Protein AF-A0A2E6XNX2-F1 (afdb_monomer_lite)

Structure (mmCIF, N/CA/C/O backbone):
data_AF-A0A2E6XNX2-F1
#
_entry.id   AF-A0A2E6XNX2-F1
#
loop_
_atom_site.group_PDB
_atom_site.id
_atom_site.type_symbol
_atom_site.label_atom_id
_atom_site.label_alt_id
_atom_site.label_comp_id
_atom_site.label_asym_id
_atom_site.label_entity_id
_atom_site.label_seq_id
_atom_site.pdbx_PDB_ins_code
_atom_site.Cartn_x
_atom_site.Cartn_y
_atom_site.Cartn_z
_atom_site.occupancy
_atom_site.B_iso_or_equiv
_atom_site.auth_seq_id
_atom_site.auth_comp_id
_atom_site.auth_asym_id
_atom_site.auth_atom_id
_atom_site.pdb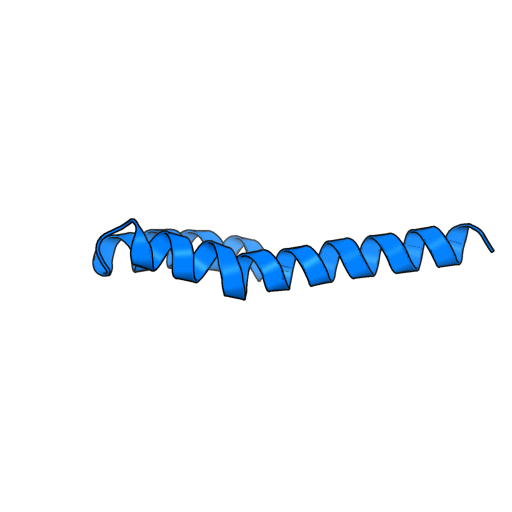x_PDB_model_num
ATOM 1 N N . MET A 1 1 ? 14.929 -5.842 -25.689 1.00 70.44 1 MET A N 1
ATOM 2 C CA . MET A 1 1 ? 13.646 -5.104 -25.771 1.00 70.44 1 MET A CA 1
ATOM 3 C C . MET A 1 1 ? 12.561 -5.735 -24.892 1.00 70.44 1 MET A C 1
ATOM 5 O O . MET A 1 1 ? 12.040 -5.037 -24.036 1.00 70.44 1 MET A O 1
ATOM 9 N N . ILE A 1 2 ? 12.286 -7.045 -25.009 1.00 86.56 2 ILE A N 1
ATOM 10 C CA . ILE A 1 2 ? 11.234 -7.735 -24.226 1.00 86.56 2 ILE A CA 1
ATOM 11 C C . ILE A 1 2 ? 11.481 -7.747 -22.701 1.00 86.56 2 ILE A C 1
ATOM 13 O O . ILE A 1 2 ? 10.555 -7.540 -21.926 1.00 86.56 2 ILE A O 1
ATOM 17 N N . TYR A 1 3 ? 12.736 -7.899 -22.260 1.00 88.44 3 TYR A N 1
ATOM 18 C CA . TYR A 1 3 ? 13.091 -7.901 -20.833 1.00 88.44 3 TYR A CA 1
ATOM 19 C C . T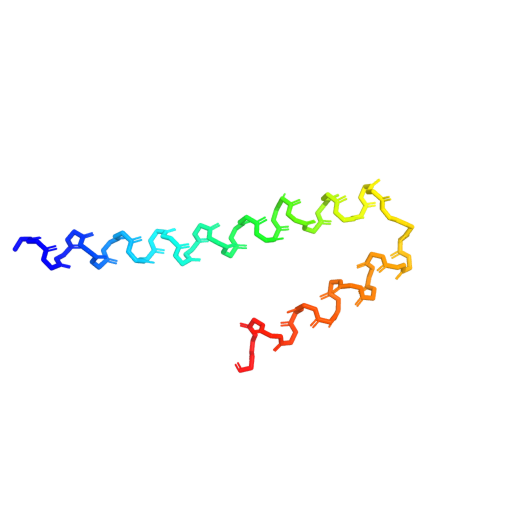YR A 1 3 ? 12.752 -6.585 -20.136 1.00 88.44 3 TYR A C 1
ATOM 21 O O . TYR A 1 3 ? 12.250 -6.591 -19.019 1.00 88.44 3 TYR A O 1
ATOM 29 N N . ASN A 1 4 ? 12.967 -5.458 -20.820 1.00 89.75 4 ASN A N 1
ATOM 30 C CA . ASN A 1 4 ? 12.651 -4.144 -20.271 1.00 89.75 4 ASN A CA 1
ATOM 31 C C . ASN A 1 4 ? 11.135 -3.958 -20.129 1.00 89.75 4 ASN A C 1
ATOM 33 O O . ASN A 1 4 ? 10.677 -3.381 -19.152 1.00 89.75 4 ASN A O 1
ATOM 37 N N . PHE A 1 5 ? 10.359 -4.495 -21.076 1.00 92.31 5 PHE A N 1
ATOM 38 C CA . PHE A 1 5 ? 8.899 -4.475 -21.015 1.00 92.31 5 PHE A CA 1
ATOM 39 C C . PHE A 1 5 ? 8.365 -5.288 -19.828 1.00 92.31 5 PHE A C 1
ATOM 41 O O . PHE A 1 5 ? 7.554 -4.778 -19.065 1.00 92.31 5 PHE A O 1
ATOM 48 N N . ILE A 1 6 ? 8.869 -6.510 -19.621 1.00 94.62 6 ILE A N 1
ATOM 49 C CA . ILE A 1 6 ? 8.486 -7.348 -18.471 1.00 94.62 6 ILE A CA 1
ATOM 50 C C . ILE A 1 6 ? 8.912 -6.684 -17.155 1.00 94.62 6 ILE A C 1
ATOM 52 O O . ILE A 1 6 ? 8.142 -6.666 -16.203 1.00 94.62 6 ILE A O 1
ATOM 56 N N . TYR A 1 7 ? 10.106 -6.089 -17.111 1.00 92.12 7 TYR A N 1
ATOM 57 C CA . TYR A 1 7 ? 10.597 -5.356 -15.944 1.00 92.12 7 TYR A CA 1
ATOM 58 C C . TYR A 1 7 ? 9.696 -4.166 -15.579 1.00 92.12 7 TYR A C 1
ATOM 60 O O . TYR A 1 7 ? 9.285 -4.032 -14.428 1.00 92.12 7 TYR A O 1
ATOM 68 N N . LEU A 1 8 ? 9.324 -3.345 -16.566 1.00 93.56 8 LEU A N 1
ATOM 69 C CA . LEU A 1 8 ? 8.377 -2.241 -16.391 1.00 93.56 8 LEU A CA 1
ATOM 70 C C . LEU A 1 8 ? 7.004 -2.743 -15.931 1.00 93.56 8 LEU A C 1
ATOM 72 O O . LEU A 1 8 ? 6.429 -2.166 -15.012 1.00 93.56 8 LEU A O 1
ATOM 76 N N . LEU A 1 9 ? 6.499 -3.832 -16.517 1.00 93.62 9 LEU A N 1
ATOM 77 C CA . LEU A 1 9 ? 5.218 -4.421 -16.131 1.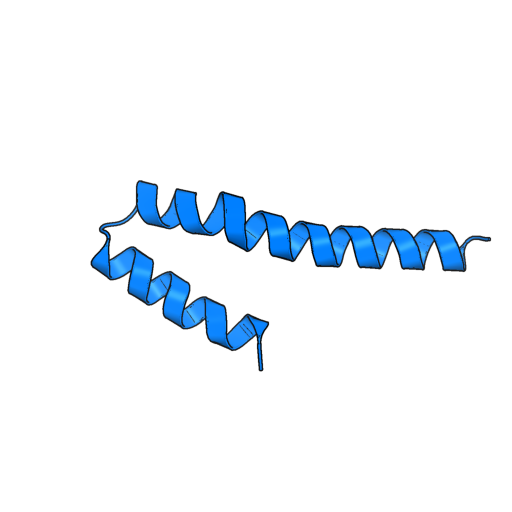00 93.62 9 LEU A CA 1
ATOM 78 C C . LEU A 1 9 ? 5.240 -4.908 -14.675 1.00 93.62 9 LEU A C 1
ATOM 80 O O . LEU A 1 9 ? 4.332 -4.591 -13.914 1.00 93.62 9 LEU A O 1
ATOM 84 N N . SER A 1 10 ? 6.299 -5.610 -14.265 1.00 92.69 10 SER A N 1
ATOM 85 C CA . SER A 1 10 ? 6.477 -6.073 -12.885 1.00 92.69 10 SER A CA 1
ATOM 86 C C . SER A 1 10 ? 6.522 -4.913 -11.895 1.00 92.69 10 SER A C 1
ATOM 88 O O . SER A 1 10 ? 5.883 -4.985 -10.849 1.00 92.69 10 SER A O 1
ATOM 90 N N . ILE A 1 11 ? 7.213 -3.819 -12.233 1.00 93.38 11 ILE A N 1
ATOM 91 C CA . ILE A 1 11 ? 7.253 -2.612 -11.397 1.00 93.38 11 ILE A CA 1
ATOM 92 C C . ILE A 1 11 ? 5.874 -1.965 -11.294 1.00 93.38 11 ILE A C 1
ATOM 94 O O . ILE A 1 11 ? 5.451 -1.605 -10.199 1.00 93.38 11 ILE A O 1
ATOM 98 N N . VAL A 1 12 ? 5.155 -1.830 -12.410 1.00 94.31 12 VAL A N 1
ATOM 99 C CA . VAL A 1 12 ? 3.810 -1.239 -12.419 1.00 94.31 12 VAL A CA 1
ATOM 100 C C . VAL A 1 12 ? 2.829 -2.104 -11.634 1.00 94.31 12 VAL A C 1
ATOM 102 O O . VAL A 1 12 ? 2.037 -1.565 -10.869 1.00 94.31 12 VAL A O 1
ATOM 105 N N . CYS A 1 13 ? 2.895 -3.430 -11.755 1.00 92.06 13 CYS A N 1
ATOM 106 C CA . CYS A 1 13 ? 2.078 -4.337 -10.952 1.00 92.06 13 CYS A CA 1
ATOM 107 C C . CYS A 1 13 ? 2.429 -4.248 -9.462 1.00 92.06 13 CYS A C 1
ATOM 109 O O . CYS A 1 13 ? 1.528 -4.195 -8.626 1.00 92.06 13 CYS A O 1
ATOM 111 N N . TRP A 1 14 ? 3.719 -4.176 -9.122 1.00 90.81 14 TRP A N 1
ATOM 112 C CA . TRP A 1 14 ? 4.171 -4.050 -7.739 1.00 90.81 14 TRP A CA 1
ATOM 113 C C . TRP A 1 14 ? 3.707 -2.730 -7.114 1.00 90.81 14 TRP A C 1
ATOM 115 O O . TRP A 1 14 ? 2.980 -2.736 -6.121 1.00 90.81 14 TRP A O 1
ATOM 125 N N . ILE A 1 15 ? 4.009 -1.597 -7.748 1.00 90.69 15 ILE A N 1
ATOM 126 C CA . ILE A 1 15 ? 3.587 -0.267 -7.288 1.00 90.69 15 ILE A CA 1
ATOM 127 C C . ILE A 1 15 ? 2.060 -0.139 -7.303 1.00 90.69 15 ILE A C 1
ATOM 129 O O . ILE A 1 15 ? 1.470 0.374 -6.354 1.00 90.69 15 ILE A O 1
ATOM 133 N N . GLY A 1 16 ? 1.402 -0.644 -8.346 1.00 90.25 16 GLY A N 1
ATOM 134 C CA . GLY A 1 16 ? -0.051 -0.640 -8.472 1.00 90.25 16 GLY A CA 1
ATOM 135 C C . GLY A 1 16 ? -0.725 -1.395 -7.330 1.00 90.25 16 GLY A C 1
ATOM 136 O O . GLY A 1 16 ? -1.701 -0.897 -6.774 1.00 90.25 16 GLY A O 1
ATOM 137 N N . SER A 1 17 ? -0.170 -2.538 -6.913 1.00 86.75 17 SER A N 1
ATOM 138 C CA . SER A 1 17 ? -0.662 -3.266 -5.741 1.00 86.75 17 SER A CA 1
ATOM 139 C C . SER A 1 17 ? -0.507 -2.453 -4.454 1.00 86.75 17 SER A C 1
ATOM 141 O O . SER A 1 17 ? -1.471 -2.321 -3.708 1.00 86.75 17 SER A O 1
ATOM 143 N N . ILE A 1 18 ? 0.641 -1.810 -4.224 1.00 86.25 18 ILE A N 1
ATOM 144 C CA . ILE A 1 18 ? 0.862 -0.966 -3.039 1.00 86.25 18 ILE A CA 1
ATOM 145 C C . ILE A 1 18 ? -0.161 0.180 -2.993 1.00 86.25 18 ILE A C 1
ATOM 147 O O . ILE A 1 18 ? -0.798 0.412 -1.964 1.00 86.25 18 ILE A O 1
ATOM 151 N N . ILE A 1 19 ? -0.369 0.866 -4.121 1.00 88.06 19 ILE A N 1
ATOM 152 C CA . ILE A 1 19 ? -1.332 1.971 -4.224 1.00 88.06 19 ILE A CA 1
ATOM 153 C C . ILE A 1 19 ? -2.761 1.466 -4.004 1.00 88.06 19 ILE A C 1
ATOM 155 O O . ILE A 1 19 ? -3.514 2.081 -3.252 1.00 88.06 19 ILE A O 1
ATOM 159 N N . PHE A 1 20 ? -3.135 0.344 -4.620 1.00 86.75 20 PHE A N 1
ATOM 160 C CA . PHE A 1 20 ? -4.463 -0.248 -4.477 1.00 86.75 20 PHE A CA 1
ATOM 161 C C . PHE A 1 20 ? -4.758 -0.614 -3.018 1.00 86.75 20 PHE A C 1
ATOM 163 O O . PHE A 1 20 ? -5.824 -0.295 -2.49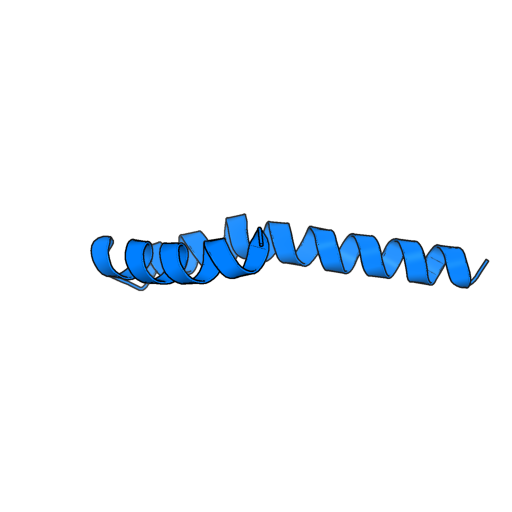1 1.00 86.75 20 PHE A O 1
ATOM 170 N N . PHE A 1 21 ? -3.802 -1.219 -2.319 1.00 82.25 21 PHE A N 1
ATOM 171 C CA . PHE A 1 21 ? -3.989 -1.565 -0.916 1.00 82.25 21 PHE A CA 1
ATOM 172 C C . PHE A 1 21 ? -4.075 -0.326 -0.006 1.00 82.25 21 PHE A C 1
ATOM 174 O O . PHE A 1 21 ? -4.968 -0.257 0.841 1.00 82.25 21 PHE A O 1
ATOM 181 N N . SER A 1 22 ? -3.233 0.689 -0.227 1.00 84.25 22 SER A N 1
ATOM 182 C CA . SER A 1 22 ? -3.260 1.931 0.563 1.00 84.25 22 SER A CA 1
ATOM 183 C C . SER A 1 22 ? -4.506 2.787 0.325 1.00 84.25 22 SER A C 1
ATOM 185 O O . SER A 1 22 ? -5.105 3.281 1.277 1.00 84.25 22 SER A O 1
ATOM 187 N N . PHE A 1 23 ? -4.906 2.986 -0.932 1.00 83.31 23 PHE A N 1
ATOM 188 C CA . PHE A 1 23 ? -5.927 3.977 -1.296 1.00 83.31 23 PHE A CA 1
ATOM 189 C C . PHE A 1 23 ? -7.294 3.390 -1.632 1.00 83.31 23 PHE A C 1
ATOM 191 O O . PHE A 1 23 ? -8.256 4.145 -1.733 1.00 83.31 23 PHE A O 1
ATOM 198 N N . ILE A 1 24 ? -7.408 2.075 -1.817 1.00 87.44 24 ILE A N 1
ATOM 199 C CA . ILE A 1 24 ? -8.686 1.423 -2.126 1.00 87.44 24 ILE A CA 1
ATOM 200 C C . ILE A 1 24 ? -9.054 0.453 -1.007 1.00 87.44 24 ILE A C 1
ATOM 202 O O . ILE A 1 24 ? -10.104 0.612 -0.390 1.00 87.44 24 ILE A O 1
ATOM 206 N N . VAL A 1 25 ? -8.183 -0.502 -0.676 1.00 84.56 25 VAL A N 1
ATOM 207 C CA . VAL A 1 25 ? -8.497 -1.537 0.323 1.00 84.56 25 VAL A CA 1
ATOM 208 C C . VAL A 1 25 ? -8.686 -0.938 1.715 1.00 84.56 25 VAL A C 1
ATOM 210 O O . VAL A 1 25 ? -9.724 -1.178 2.327 1.00 84.56 25 VAL A O 1
ATOM 213 N N . ALA A 1 26 ? -7.750 -0.115 2.198 1.00 84.50 26 ALA A N 1
ATOM 214 C CA . ALA A 1 26 ? -7.890 0.528 3.505 1.00 84.50 26 ALA A CA 1
ATOM 215 C C . ALA A 1 26 ? -9.201 1.339 3.633 1.00 84.50 26 ALA A C 1
ATOM 217 O O . ALA A 1 26 ? -9.993 1.026 4.525 1.00 84.50 26 ALA A O 1
ATOM 218 N N . PRO A 1 27 ? -9.523 2.311 2.753 1.00 84.00 27 PRO A N 1
ATOM 219 C CA . PRO A 1 27 ? -10.769 3.066 2.879 1.00 84.00 27 PRO A CA 1
ATOM 220 C C . PRO A 1 27 ? -12.029 2.219 2.677 1.00 84.00 27 PRO A C 1
ATOM 222 O O . PRO A 1 27 ? -13.037 2.509 3.318 1.00 84.00 27 PRO A O 1
ATOM 225 N N . ILE A 1 28 ? -12.003 1.166 1.850 1.00 87.75 28 ILE A N 1
ATOM 226 C CA . ILE A 1 28 ? -13.132 0.229 1.749 1.00 87.75 28 ILE A CA 1
ATOM 227 C C . ILE A 1 28 ? -13.347 -0.485 3.082 1.00 87.75 28 ILE A C 1
ATOM 229 O O . ILE A 1 28 ? -14.470 -0.488 3.575 1.00 87.75 28 ILE A O 1
ATOM 233 N N . ILE A 1 29 ? -12.291 -1.024 3.698 1.00 85.94 29 ILE A N 1
ATOM 234 C CA . ILE A 1 29 ? -12.384 -1.726 4.985 1.00 85.94 29 ILE A CA 1
ATOM 235 C C . ILE A 1 29 ? -12.937 -0.789 6.063 1.00 85.94 29 ILE A C 1
ATOM 237 O O . ILE A 1 29 ? -13.892 -1.155 6.746 1.00 85.94 29 ILE A O 1
ATOM 241 N N . PHE A 1 30 ? -12.408 0.435 6.161 1.00 83.81 30 PHE A N 1
ATOM 242 C CA . PHE A 1 30 ? -12.901 1.450 7.100 1.00 83.81 30 PHE A CA 1
ATOM 243 C C . PHE A 1 30 ? -14.331 1.926 6.799 1.00 83.81 30 PHE A C 1
ATOM 245 O O . PHE A 1 30 ? -14.996 2.437 7.695 1.00 83.81 30 PHE A O 1
ATOM 252 N N . LYS A 1 31 ? -14.819 1.776 5.560 1.00 85.69 31 LYS A N 1
ATOM 253 C CA . LYS A 1 31 ? -16.203 2.096 5.178 1.00 85.69 31 LYS A CA 1
ATOM 254 C C . LYS A 1 31 ? -17.171 0.944 5.457 1.00 85.69 31 LYS A C 1
ATOM 256 O O . LYS A 1 31 ? -18.335 1.194 5.751 1.00 85.69 31 LYS A O 1
ATOM 261 N N . THR A 1 32 ? -16.725 -0.302 5.315 1.00 85.88 32 THR A N 1
ATOM 262 C CA . THR A 1 32 ? -17.568 -1.498 5.486 1.00 85.88 32 THR A CA 1
ATOM 263 C C . THR A 1 32 ? -17.608 -2.013 6.918 1.00 85.88 32 THR A C 1
ATOM 265 O O . THR A 1 32 ? -18.562 -2.692 7.291 1.00 85.88 32 THR A O 1
ATOM 268 N N . LEU A 1 33 ? -16.565 -1.742 7.701 1.00 84.38 33 LEU A N 1
ATOM 269 C CA . LEU A 1 33 ? -16.363 -2.316 9.023 1.00 84.38 33 LEU A CA 1
ATOM 270 C C . LEU A 1 33 ? -16.248 -1.215 10.073 1.00 84.38 33 LEU A C 1
ATOM 272 O O . LEU A 1 33 ? -15.768 -0.119 9.788 1.00 84.38 33 LEU A O 1
ATOM 276 N N . ASP A 1 34 ? -16.662 -1.534 11.299 1.00 82.62 34 ASP A N 1
ATOM 277 C CA . ASP A 1 34 ? -16.511 -0.622 12.427 1.00 82.62 34 ASP A CA 1
ATOM 278 C C . ASP A 1 34 ? -15.030 -0.281 12.651 1.00 82.62 34 ASP A C 1
ATOM 280 O O . ASP A 1 34 ? -14.141 -1.105 12.404 1.00 82.62 34 ASP A O 1
ATOM 284 N N . ARG A 1 35 ? -14.757 0.945 13.095 1.00 76.88 35 ARG A N 1
ATOM 285 C CA . ARG A 1 35 ? -13.424 1.561 13.058 1.00 76.88 35 ARG A CA 1
ATOM 286 C C . ARG A 1 35 ? -12.388 0.748 13.838 1.00 76.88 35 ARG A C 1
ATOM 288 O O . ARG A 1 35 ? -11.236 0.666 13.415 1.00 76.88 35 ARG A O 1
ATOM 295 N N . GLU A 1 36 ? -12.814 0.110 14.927 1.00 82.69 36 GLU A N 1
ATOM 296 C CA . GLU A 1 36 ? -11.987 -0.786 15.743 1.00 82.69 36 GLU A CA 1
ATOM 297 C C . GLU A 1 36 ? -11.578 -2.051 14.978 1.00 82.69 36 GLU A C 1
ATOM 299 O O . GLU A 1 36 ? -10.395 -2.388 14.901 1.00 82.69 36 GLU A O 1
ATOM 304 N N . LYS A 1 37 ? -12.539 -2.719 14.332 1.00 80.62 37 LYS A N 1
ATOM 305 C CA . LYS A 1 37 ? -12.277 -3.941 13.562 1.00 80.62 37 LYS A CA 1
ATOM 306 C C . LYS A 1 37 ? -11.485 -3.653 12.288 1.00 80.62 37 LYS A C 1
ATOM 308 O O . LYS A 1 37 ? -10.628 -4.445 11.904 1.00 80.62 37 LYS A O 1
ATOM 313 N N . ALA A 1 38 ? -11.745 -2.520 11.637 1.00 83.81 38 ALA A N 1
ATOM 314 C CA . ALA A 1 38 ? -10.988 -2.078 10.471 1.00 83.81 38 ALA A CA 1
ATOM 315 C C . ALA A 1 38 ? -9.505 -1.862 10.815 1.00 83.81 38 ALA A C 1
ATOM 317 O O . ALA A 1 38 ? -8.629 -2.329 10.087 1.00 83.81 38 ALA A O 1
ATOM 318 N N . GLY A 1 39 ? -9.226 -1.227 11.960 1.00 80.06 39 GLY A N 1
ATOM 319 C CA . GLY A 1 39 ? -7.870 -1.053 12.478 1.00 80.06 39 GLY A CA 1
ATOM 320 C C . GLY A 1 39 ? -7.164 -2.378 12.778 1.00 80.06 39 GLY A C 1
ATOM 321 O O . GLY A 1 39 ? -5.997 -2.530 12.428 1.00 80.06 39 GLY A O 1
ATOM 322 N N . GLU A 1 40 ? -7.867 -3.362 13.347 1.00 83.75 40 GLU A N 1
ATOM 323 C CA . GLU A 1 40 ? -7.303 -4.692 13.623 1.00 83.75 40 GLU A CA 1
ATOM 324 C C . GLU A 1 40 ? -6.925 -5.445 12.334 1.00 83.75 40 GLU A C 1
ATOM 326 O O . GLU A 1 40 ? -5.844 -6.030 12.238 1.00 83.75 40 GLU A O 1
ATOM 331 N N . VAL A 1 41 ? -7.793 -5.403 11.317 1.00 81.75 41 VAL A N 1
ATOM 332 C CA . VAL A 1 41 ? -7.550 -6.049 10.018 1.00 81.75 41 VAL A CA 1
ATOM 333 C C . VAL A 1 41 ? -6.366 -5.400 9.304 1.00 81.75 41 VAL A C 1
ATOM 335 O O . VAL A 1 41 ? -5.449 -6.096 8.871 1.00 81.75 41 VAL A O 1
ATOM 338 N N . VAL A 1 42 ? -6.345 -4.068 9.225 1.00 78.44 42 VAL A N 1
ATOM 339 C CA . VAL A 1 42 ? -5.242 -3.325 8.605 1.00 78.44 42 VAL A CA 1
ATOM 340 C C . VAL A 1 42 ? -3.937 -3.562 9.377 1.00 78.44 42 VAL A C 1
ATOM 342 O O . VAL A 1 42 ? -2.914 -3.848 8.763 1.00 78.44 42 VAL A O 1
ATOM 345 N N . GLY A 1 43 ? -3.974 -3.565 10.712 1.00 78.12 43 GLY A N 1
ATOM 346 C CA . GLY A 1 43 ? -2.816 -3.841 11.568 1.00 78.12 43 GLY A CA 1
ATOM 347 C C . GLY A 1 43 ? -2.243 -5.257 11.435 1.00 78.12 43 GLY A C 1
ATOM 348 O O . GLY A 1 43 ? -1.047 -5.437 11.635 1.00 78.12 43 GLY A O 1
ATOM 349 N N . LYS A 1 44 ? -3.052 -6.255 11.050 1.00 76.94 44 LYS A N 1
ATOM 350 C CA . LYS A 1 44 ? -2.582 -7.615 10.713 1.00 76.94 44 LYS A CA 1
ATOM 351 C C . LYS A 1 44 ? -2.023 -7.723 9.292 1.00 76.94 44 LYS A C 1
ATOM 353 O O . LYS A 1 44 ? -1.124 -8.524 9.058 1.00 76.94 44 LYS A O 1
ATOM 358 N N . ILE A 1 45 ? -2.535 -6.929 8.351 1.00 73.38 45 ILE A N 1
ATOM 359 C CA . ILE A 1 45 ? -2.083 -6.924 6.949 1.00 73.38 45 ILE A CA 1
ATOM 360 C C . ILE A 1 45 ? -0.766 -6.152 6.792 1.00 73.38 45 ILE A C 1
ATOM 362 O O . ILE A 1 45 ? 0.109 -6.576 6.044 1.00 73.38 45 ILE A O 1
ATOM 366 N N . PHE A 1 46 ? -0.590 -5.047 7.517 1.00 68.31 46 PHE A N 1
ATOM 367 C CA . PHE A 1 46 ? 0.613 -4.210 7.460 1.00 68.31 46 PHE A CA 1
ATOM 368 C C . PHE A 1 46 ? 1.951 -4.944 7.704 1.00 68.31 46 PHE A 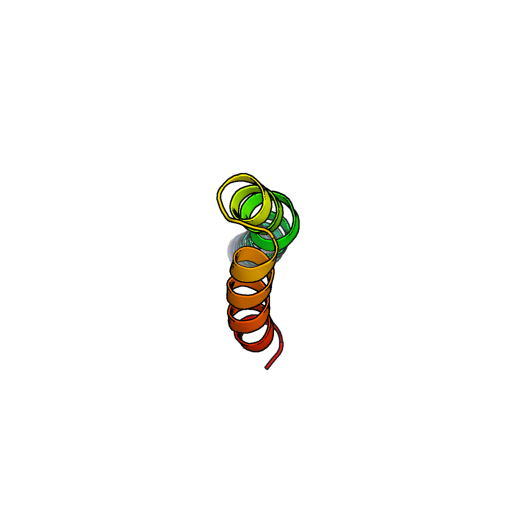C 1
ATOM 370 O O . PHE A 1 46 ? 2.875 -4.728 6.919 1.00 68.31 46 PHE A O 1
ATOM 377 N N . PRO A 1 47 ? 2.105 -5.827 8.713 1.00 64.94 47 PRO A N 1
ATOM 378 C CA . PRO A 1 47 ? 3.364 -6.541 8.940 1.00 64.94 47 PRO A CA 1
ATOM 379 C C . PRO A 1 47 ? 3.720 -7.537 7.827 1.00 64.94 47 PRO A C 1
ATOM 381 O O . PRO A 1 47 ? 4.891 -7.849 7.666 1.00 64.94 47 PRO A O 1
ATOM 384 N N . LEU A 1 48 ? 2.759 -8.000 7.020 1.00 59.75 48 LEU A N 1
ATOM 385 C CA . LEU A 1 48 ? 3.031 -8.840 5.842 1.00 59.75 48 LEU A CA 1
ATOM 386 C C . LEU A 1 48 ? 3.630 -8.056 4.661 1.00 59.75 48 LEU A C 1
ATOM 388 O O . LEU A 1 48 ? 4.181 -8.668 3.754 1.00 59.75 48 LEU A O 1
ATOM 392 N N . TYR A 1 49 ? 3.518 -6.724 4.658 1.00 57.28 49 TYR A N 1
ATOM 393 C CA . TYR A 1 49 ? 4.036 -5.863 3.588 1.00 57.28 49 TYR A CA 1
ATOM 394 C C . TYR A 1 49 ? 5.454 -5.334 3.842 1.00 57.28 49 TYR A C 1
ATOM 396 O O . TYR A 1 49 ? 6.107 -4.904 2.895 1.00 57.28 49 TYR A O 1
ATOM 404 N N . TYR A 1 50 ? 5.908 -5.322 5.099 1.00 53.84 50 TYR A N 1
ATOM 405 C CA . TYR A 1 50 ? 7.135 -4.631 5.526 1.00 53.84 50 TYR A CA 1
ATOM 406 C C . TYR A 1 50 ? 8.185 -5.527 6.197 1.00 53.84 50 TYR A C 1
ATOM 408 O O . TYR A 1 50 ? 9.204 -5.003 6.649 1.00 53.84 50 TYR A O 1
ATOM 416 N N . ASN A 1 51 ? 7.945 -6.836 6.281 1.00 46.25 51 ASN A N 1
ATOM 417 C CA . ASN A 1 51 ? 8.863 -7.803 6.887 1.00 46.25 51 ASN A CA 1
ATOM 418 C C . ASN A 1 51 ? 9.581 -8.633 5.819 1.00 46.25 51 ASN A C 1
ATOM 420 O O . ASN A 1 51 ? 8.907 -9.008 4.832 1.00 46.25 51 ASN A O 1
#

Sequence (51 aa):
MIYNFIYLLSIVCWIGSIIFFSFIVAPIIFKTLDREKAGEVVGKIFPLY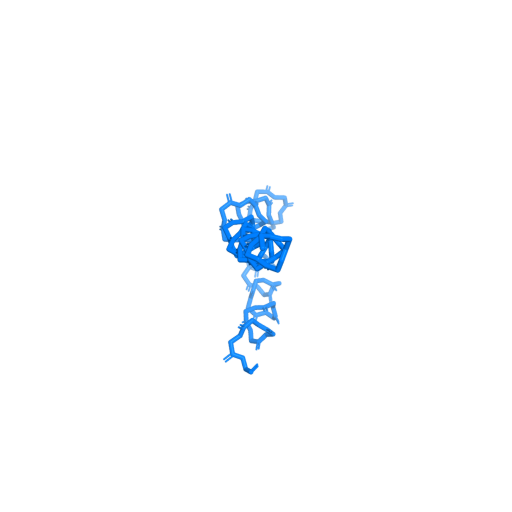YN

Secondary structure (DSSP, 8-state):
-HHHHHHHHHHHHHHHHHHHIIIIIHHHHHHHS-HHHHHHHHHHHHHHHH-

Radius of gyration: 14.75 Å; chains: 1; bounding box: 31×13×42 Å

pLDDT: mean 82.48, std 10.53, range [46.25, 94.62]

Foldseek 3Di:
DVVVVVVVVVVCVVVVVVCCCVPPVLVVLVVVDPNVVSCVVVVVVVVVVPD